Protein AF-A0A662EAG3-F1 (afdb_monomer_lite)

pLDDT: mean 82.94, std 16.27, range [36.09, 96.56]

Structure (mmCIF, N/CA/C/O backbone):
data_AF-A0A662EAG3-F1
#
_entry.id   AF-A0A662EAG3-F1
#
loop_
_atom_site.group_PDB
_atom_site.id
_atom_site.type_symbol
_atom_site.label_atom_id
_atom_site.label_alt_id
_atom_site.label_comp_id
_atom_site.label_asym_id
_atom_site.label_entity_id
_atom_site.label_seq_id
_atom_site.pdbx_PDB_ins_code
_atom_site.Cartn_x
_atom_site.Cartn_y
_atom_site.Cartn_z
_atom_site.occupancy
_atom_site.B_iso_or_equiv
_atom_site.auth_seq_id
_atom_site.auth_comp_id
_atom_site.auth_asym_id
_atom_site.auth_atom_id
_atom_site.pdbx_PDB_model_num
ATOM 1 N N . MET A 1 1 ? -13.335 -33.665 -4.413 1.00 36.09 1 MET A N 1
ATOM 2 C CA . MET A 1 1 ? -12.975 -32.765 -5.528 1.00 36.09 1 MET A CA 1
ATOM 3 C C . MET A 1 1 ? -13.301 -31.349 -5.084 1.00 36.09 1 MET A C 1
ATOM 5 O O . MET A 1 1 ? -14.464 -30.977 -5.106 1.00 36.09 1 MET A O 1
ATOM 9 N N . HIS A 1 2 ? -12.317 -30.605 -4.573 1.00 39.66 2 HIS A N 1
ATOM 10 C CA . HIS A 1 2 ? -12.520 -29.205 -4.199 1.00 39.66 2 HIS A CA 1
ATOM 11 C C . HIS A 1 2 ? -12.592 -28.394 -5.492 1.00 39.66 2 HIS A C 1
ATOM 13 O O . HIS A 1 2 ? -11.569 -28.162 -6.135 1.00 39.66 2 HIS A O 1
ATOM 19 N N . ARG A 1 3 ? -13.807 -28.034 -5.919 1.00 45.81 3 ARG A N 1
ATOM 20 C CA . ARG A 1 3 ? -14.007 -27.010 -6.946 1.00 45.81 3 ARG A CA 1
ATOM 21 C C . ARG A 1 3 ? -13.429 -25.714 -6.376 1.00 45.81 3 ARG A C 1
ATOM 23 O O . ARG A 1 3 ? -14.088 -25.058 -5.581 1.00 45.81 3 ARG A O 1
ATOM 30 N N . ARG A 1 4 ? -12.186 -25.382 -6.737 1.00 49.19 4 ARG A N 1
ATOM 31 C CA . ARG A 1 4 ? -11.678 -24.014 -6.612 1.00 49.19 4 ARG A CA 1
ATOM 32 C C . ARG A 1 4 ? -12.577 -23.164 -7.502 1.00 49.19 4 ARG A C 1
ATOM 34 O O . ARG A 1 4 ? -12.485 -23.256 -8.724 1.00 49.19 4 ARG A O 1
ATOM 41 N N . ALA A 1 5 ? -13.516 -22.451 -6.890 1.00 47.19 5 ALA A N 1
ATOM 42 C CA . ALA A 1 5 ? -14.234 -21.392 -7.567 1.00 47.19 5 ALA A CA 1
ATOM 43 C C . ALA A 1 5 ? -13.179 -20.360 -7.977 1.00 47.19 5 ALA A C 1
ATOM 45 O O . ALA A 1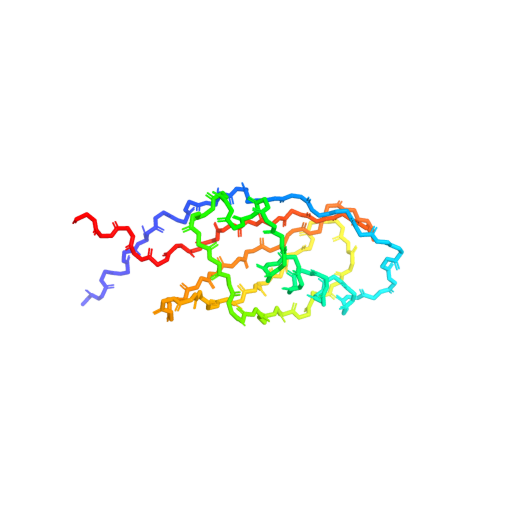 5 ? -12.534 -19.756 -7.124 1.00 47.19 5 ALA A O 1
ATOM 46 N N . LEU A 1 6 ? -12.931 -20.246 -9.280 1.00 50.53 6 LEU A N 1
ATOM 47 C CA . LEU A 1 6 ? -12.229 -19.104 -9.845 1.00 50.53 6 LEU A CA 1
ATOM 48 C C . LEU A 1 6 ? -13.218 -17.943 -9.741 1.00 50.53 6 LEU A C 1
ATOM 50 O O . LEU A 1 6 ? -14.057 -17.764 -10.621 1.00 50.53 6 LEU A O 1
ATOM 54 N N . LEU A 1 7 ? -13.201 -17.253 -8.600 1.00 49.91 7 LEU A N 1
ATOM 55 C CA . LEU A 1 7 ? -13.853 -15.958 -8.471 1.00 49.91 7 LEU A CA 1
ATOM 56 C C . LEU A 1 7 ? -13.168 -15.036 -9.491 1.00 49.91 7 LEU A C 1
ATOM 58 O O . LEU A 1 7 ? -11.935 -15.004 -9.516 1.00 49.91 7 LEU A O 1
ATOM 62 N N . PRO A 1 8 ? -13.911 -14.361 -10.382 1.00 41.97 8 PRO A N 1
ATOM 63 C CA . PRO A 1 8 ? -13.314 -13.361 -11.249 1.00 41.97 8 PRO A CA 1
ATOM 64 C C . PRO A 1 8 ? -12.747 -12.259 -10.350 1.00 41.97 8 PRO A C 1
ATOM 66 O O . PRO A 1 8 ? -13.509 -11.559 -9.691 1.00 41.97 8 PRO A O 1
ATOM 69 N N . SER A 1 9 ? -11.419 -12.144 -10.278 1.00 47.34 9 SER A N 1
ATOM 70 C CA . SER A 1 9 ? -10.759 -10.999 -9.652 1.00 47.34 9 SER A CA 1
ATOM 71 C C . SER A 1 9 ? -11.106 -9.770 -10.485 1.00 47.34 9 SER A C 1
ATOM 73 O O . SER A 1 9 ? -10.563 -9.571 -11.571 1.00 47.34 9 SER A O 1
ATOM 75 N N . ILE A 1 10 ? -12.101 -9.009 -10.036 1.00 55.84 10 ILE A N 1
ATOM 76 C CA . ILE A 1 10 ? -12.435 -7.715 -10.620 1.00 55.84 10 ILE 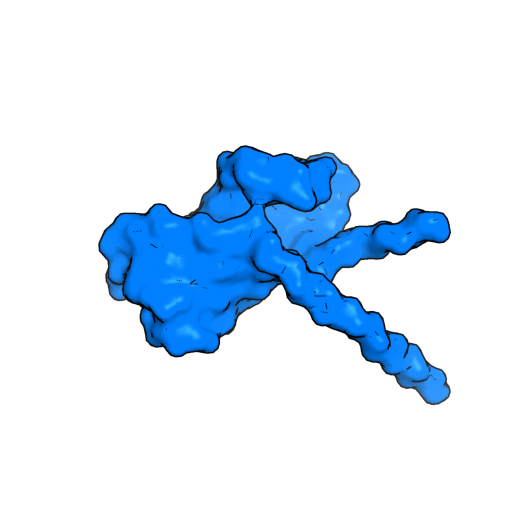A CA 1
ATOM 77 C C . ILE A 1 10 ? -11.385 -6.750 -10.083 1.00 55.84 10 ILE A C 1
ATOM 79 O O . ILE A 1 10 ? -11.436 -6.378 -8.917 1.00 55.84 10 ILE A O 1
ATOM 83 N N . VAL A 1 11 ? -10.423 -6.400 -10.932 1.00 56.94 11 VAL A N 1
ATOM 84 C CA . VAL A 1 11 ? -9.425 -5.372 -10.640 1.00 56.94 11 VAL A CA 1
ATOM 85 C C . VAL A 1 11 ? -10.105 -4.022 -10.855 1.00 56.94 11 VAL A C 1
ATOM 87 O O . VAL A 1 11 ? -10.469 -3.684 -11.984 1.00 56.94 11 VAL A O 1
ATOM 90 N N . VAL A 1 12 ? -10.361 -3.295 -9.768 1.00 69.38 12 VAL A N 1
ATOM 91 C CA . VAL A 1 12 ? -10.902 -1.929 -9.821 1.00 69.38 12 VAL A CA 1
ATOM 92 C C . VAL A 1 12 ? -9.762 -0.963 -9.541 1.00 69.38 12 VAL A C 1
ATOM 94 O O . VAL A 1 12 ? -9.187 -1.008 -8.455 1.00 69.38 12 VAL A O 1
ATOM 97 N N . VAL A 1 13 ? -9.465 -0.082 -10.500 1.00 73.94 13 VAL A N 1
ATOM 98 C CA . VAL A 1 13 ? -8.516 1.018 -10.293 1.00 73.94 13 VAL A CA 1
ATOM 99 C C . VAL A 1 13 ? -9.105 1.951 -9.244 1.00 73.94 13 VAL A C 1
ATOM 101 O O . VAL A 1 13 ? -10.156 2.558 -9.461 1.00 73.94 13 VAL A O 1
ATOM 104 N N . ALA A 1 14 ? -8.443 2.024 -8.100 1.00 70.50 14 ALA A N 1
ATOM 105 C CA . ALA A 1 14 ? -8.909 2.731 -6.919 1.00 70.50 14 ALA A CA 1
ATOM 106 C C . ALA A 1 14 ? -8.230 4.099 -6.758 1.00 70.50 14 ALA A C 1
ATOM 108 O O . ALA A 1 14 ? -8.792 4.996 -6.134 1.00 70.50 14 ALA A O 1
ATOM 109 N N . GLY A 1 15 ? -7.064 4.294 -7.380 1.00 78.50 15 GLY A N 1
ATOM 110 C CA . GLY A 1 15 ? -6.377 5.579 -7.405 1.00 78.50 15 GLY A CA 1
ATOM 111 C C . GLY A 1 15 ? -5.065 5.547 -8.184 1.00 78.50 15 GLY A C 1
ATOM 112 O O . GLY A 1 15 ? -4.562 4.484 -8.543 1.00 78.50 15 GLY A O 1
ATOM 113 N N . ILE A 1 16 ? -4.520 6.738 -8.431 1.00 78.69 16 ILE A N 1
ATOM 114 C CA . ILE A 1 16 ? -3.156 6.940 -8.926 1.00 78.69 16 ILE A CA 1
ATOM 115 C C . ILE A 1 16 ? -2.465 7.846 -7.919 1.00 78.69 16 ILE A C 1
ATOM 117 O O . ILE A 1 16 ? -2.978 8.924 -7.605 1.00 78.69 16 ILE A O 1
ATOM 121 N N . ALA A 1 17 ? -1.309 7.420 -7.434 1.00 78.00 17 ALA A N 1
ATOM 122 C CA . ALA A 1 17 ? -0.506 8.200 -6.515 1.00 78.00 17 ALA A CA 1
ATOM 123 C C . ALA A 1 17 ? 0.703 8.789 -7.244 1.00 78.00 17 ALA A C 1
ATOM 125 O O . ALA A 1 17 ? 1.417 8.098 -7.974 1.00 78.00 17 ALA A O 1
ATOM 126 N N . LEU A 1 18 ? 0.923 10.084 -7.017 1.00 73.31 18 LEU A N 1
ATOM 127 C CA . LEU A 1 18 ? 2.102 10.813 -7.464 1.00 73.31 18 LEU A CA 1
ATOM 128 C C . LEU A 1 18 ? 2.932 11.147 -6.240 1.00 73.31 18 LEU A C 1
ATOM 130 O O . LEU A 1 18 ? 2.542 11.975 -5.413 1.00 73.31 18 LEU A O 1
ATOM 134 N N . SER A 1 19 ? 4.089 10.525 -6.142 1.00 66.56 19 SER A N 1
ATOM 135 C CA . SER A 1 19 ? 4.988 10.713 -5.021 1.00 66.56 19 SER A CA 1
ATOM 136 C C . SER A 1 19 ? 6.214 11.535 -5.426 1.00 66.56 19 SER A C 1
ATOM 138 O O . SER A 1 19 ? 6.420 11.896 -6.591 1.00 66.56 19 SER A O 1
ATOM 140 N N . GLY A 1 20 ? 7.011 11.922 -4.427 1.00 65.75 20 GLY A N 1
ATOM 141 C CA . GLY A 1 20 ? 8.264 12.653 -4.627 1.00 65.75 20 GLY A CA 1
ATOM 142 C C . GLY A 1 20 ? 9.358 11.802 -5.287 1.00 65.75 20 GLY A C 1
ATOM 143 O O . GLY A 1 20 ? 9.097 10.775 -5.897 1.00 65.75 20 GLY A O 1
ATOM 144 N N . CYS A 1 21 ? 10.624 12.213 -5.163 1.00 75.56 21 CYS A N 1
ATOM 145 C CA . CYS A 1 21 ? 11.746 11.392 -5.630 1.00 75.56 21 CYS A CA 1
ATOM 146 C C . CYS A 1 21 ? 11.831 10.085 -4.829 1.00 75.56 21 CYS A C 1
ATOM 148 O O . CYS A 1 21 ? 12.494 10.048 -3.791 1.00 75.56 21 CYS A O 1
ATOM 150 N N . PHE A 1 22 ? 11.209 9.021 -5.323 1.00 83.88 22 PHE A N 1
ATOM 151 C CA . PHE A 1 22 ? 11.496 7.670 -4.874 1.00 83.88 22 PHE A CA 1
ATOM 152 C C . PHE A 1 22 ? 12.888 7.267 -5.343 1.00 83.88 22 PHE A C 1
ATOM 154 O O . PHE A 1 22 ? 13.295 7.512 -6.481 1.00 83.88 22 PHE A O 1
ATOM 161 N N . THR A 1 23 ? 13.660 6.719 -4.416 1.00 85.69 23 THR A N 1
ATOM 162 C CA . THR A 1 23 ? 15.044 6.299 -4.657 1.00 85.69 23 THR A CA 1
ATOM 163 C C . THR A 1 23 ? 15.254 4.822 -4.349 1.00 85.69 23 THR A C 1
ATOM 165 O O . THR A 1 23 ? 16.286 4.251 -4.715 1.00 85.69 23 THR A O 1
ATOM 168 N N . SER A 1 24 ? 14.275 4.195 -3.700 1.00 89.31 24 SER A N 1
ATOM 169 C CA . SER A 1 24 ? 14.286 2.808 -3.270 1.00 89.31 24 SER A CA 1
ATOM 170 C C . SER A 1 24 ? 12.905 2.164 -3.406 1.00 89.31 24 SER A C 1
ATOM 172 O O . SER A 1 24 ? 11.877 2.833 -3.409 1.00 89.31 24 SER A O 1
ATOM 174 N N . THR A 1 25 ? 12.892 0.837 -3.483 1.00 91.56 25 THR A N 1
ATOM 175 C CA . THR A 1 25 ? 11.688 -0.008 -3.429 1.00 91.56 25 THR A CA 1
ATOM 176 C C . THR A 1 25 ? 10.877 0.231 -2.154 1.00 91.56 25 THR A C 1
ATOM 178 O O . THR A 1 25 ? 9.656 0.341 -2.210 1.00 91.56 25 THR A O 1
ATOM 181 N N . ALA A 1 26 ? 11.557 0.425 -1.023 1.00 92.81 26 ALA A N 1
ATOM 182 C CA . ALA A 1 26 ? 10.929 0.777 0.245 1.00 92.81 26 ALA A CA 1
ATOM 183 C C . ALA A 1 26 ? 10.172 2.119 0.200 1.00 92.81 26 ALA A C 1
ATOM 185 O O . ALA A 1 26 ? 9.219 2.298 0.954 1.00 92.81 26 ALA A O 1
ATOM 186 N N . ASP A 1 27 ? 10.551 3.068 -0.665 1.00 91.94 27 ASP A N 1
ATOM 187 C CA . ASP A 1 27 ? 9.807 4.328 -0.791 1.00 91.94 27 ASP A CA 1
ATOM 188 C C . ASP A 1 27 ? 8.403 4.083 -1.370 1.00 91.94 27 ASP A C 1
ATOM 190 O O . ASP A 1 27 ? 7.429 4.605 -0.834 1.00 91.94 27 ASP A O 1
ATOM 194 N N . PHE A 1 28 ? 8.290 3.225 -2.393 1.00 91.69 28 PHE A N 1
ATOM 195 C CA . PHE A 1 28 ? 7.001 2.820 -2.968 1.00 91.69 28 PHE A CA 1
ATOM 196 C C . PHE A 1 28 ? 6.129 2.084 -1.950 1.00 91.69 28 PHE A C 1
ATOM 198 O O . PHE A 1 28 ? 4.946 2.384 -1.833 1.00 91.69 28 PHE A O 1
ATOM 205 N N . GLN A 1 29 ? 6.718 1.155 -1.194 1.00 94.50 29 GLN A N 1
ATOM 206 C CA . GLN A 1 29 ? 6.020 0.413 -0.144 1.00 94.50 29 GLN A CA 1
ATOM 207 C C . GLN A 1 29 ? 5.429 1.363 0.911 1.00 94.50 29 GLN A C 1
ATOM 209 O O . GLN A 1 29 ? 4.223 1.367 1.135 1.00 94.50 29 GLN A O 1
ATOM 214 N N . ASN A 1 30 ? 6.269 2.208 1.520 1.00 93.94 30 ASN A N 1
ATOM 215 C CA . ASN A 1 30 ? 5.849 3.111 2.596 1.00 93.94 30 ASN A CA 1
ATOM 216 C C . ASN A 1 30 ? 4.820 4.150 2.131 1.00 93.94 30 ASN A C 1
ATOM 218 O O . ASN A 1 30 ? 3.986 4.596 2.918 1.00 93.94 30 ASN A O 1
ATOM 222 N N . ASP A 1 31 ? 4.922 4.611 0.885 1.00 93.62 31 ASP A N 1
ATOM 223 C CA . ASP A 1 31 ? 3.974 5.571 0.332 1.00 93.62 31 ASP A CA 1
ATOM 224 C C . ASP A 1 31 ? 2.638 4.913 -0.008 1.00 93.62 31 ASP A C 1
ATOM 226 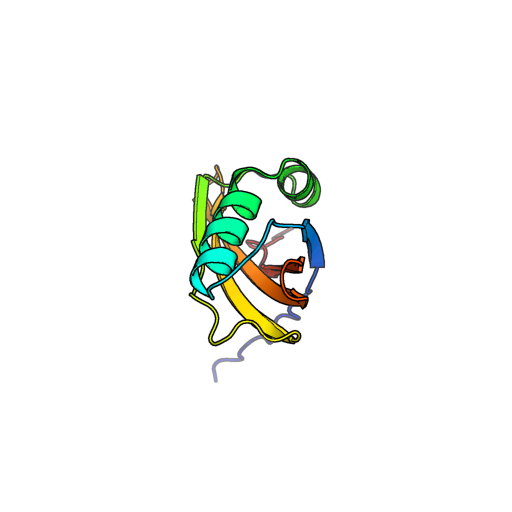O O . ASP A 1 31 ? 1.605 5.478 0.328 1.00 93.62 31 ASP A O 1
ATOM 230 N N . ALA A 1 32 ? 2.644 3.700 -0.572 1.00 93.25 32 ALA A N 1
ATOM 231 C CA . ALA A 1 32 ? 1.423 2.946 -0.841 1.00 93.25 32 ALA A CA 1
ATOM 232 C C . ALA A 1 32 ? 0.656 2.622 0.450 1.00 93.25 32 ALA A C 1
ATOM 234 O O . ALA A 1 32 ? -0.561 2.798 0.494 1.00 93.25 32 ALA A O 1
ATOM 235 N N . GLU A 1 33 ? 1.349 2.231 1.526 1.00 95.31 33 GLU A N 1
ATOM 236 C CA . GLU A 1 33 ? 0.728 2.029 2.845 1.00 95.31 33 GLU A CA 1
ATOM 237 C C . GLU A 1 33 ? 0.044 3.306 3.343 1.00 95.31 33 GLU A C 1
ATOM 239 O O . GLU A 1 33 ? -1.106 3.276 3.782 1.00 95.31 33 GLU A O 1
ATOM 244 N N . LYS A 1 34 ? 0.724 4.453 3.233 1.00 94.00 34 LYS A N 1
ATOM 245 C CA . LYS A 1 34 ? 0.149 5.749 3.613 1.00 94.00 34 LYS A CA 1
ATOM 246 C C . LYS A 1 34 ? -1.013 6.146 2.725 1.00 94.00 34 LYS A C 1
ATOM 248 O O . LYS A 1 34 ? -2.011 6.620 3.248 1.00 94.00 34 LYS A O 1
ATOM 253 N N . PHE A 1 35 ? -0.905 5.951 1.415 1.00 93.00 35 PHE A N 1
ATOM 254 C CA . PHE A 1 35 ? -1.986 6.235 0.481 1.00 93.00 35 PHE A CA 1
ATOM 255 C C . PHE A 1 35 ? -3.235 5.437 0.859 1.00 93.00 35 PHE A C 1
ATOM 257 O O . PHE A 1 35 ? -4.312 6.009 0.972 1.00 93.00 35 PHE A O 1
ATOM 264 N N . ILE A 1 36 ? -3.088 4.141 1.154 1.00 92.88 36 ILE A N 1
ATOM 265 C CA . ILE A 1 36 ? -4.213 3.299 1.575 1.00 92.88 36 ILE A CA 1
ATOM 266 C C . ILE A 1 36 ? -4.848 3.814 2.876 1.00 92.88 36 ILE A C 1
ATOM 268 O O . ILE A 1 36 ? -6.069 3.812 3.006 1.00 92.88 36 ILE A O 1
ATOM 272 N N . LEU A 1 37 ? -4.041 4.269 3.835 1.00 93.81 37 LEU A N 1
ATOM 273 C CA . LEU A 1 37 ? -4.521 4.713 5.147 1.00 93.81 37 LEU A CA 1
ATOM 274 C C . LEU A 1 37 ? -5.086 6.141 5.164 1.00 93.81 37 LEU A C 1
ATOM 276 O O . LEU A 1 37 ? -5.976 6.435 5.961 1.00 93.81 37 LEU A O 1
ATOM 280 N N . GLU A 1 38 ? -4.541 7.038 4.347 1.00 93.50 38 GLU A N 1
ATOM 281 C CA . GLU A 1 38 ? -4.749 8.485 4.469 1.00 93.50 38 GLU A CA 1
ATOM 282 C C . GLU A 1 38 ? -5.477 9.108 3.267 1.00 93.50 38 GLU A C 1
ATOM 284 O O . GLU A 1 38 ? -5.988 10.223 3.396 1.00 93.50 38 GLU A O 1
ATOM 289 N N . ASP A 1 39 ? -5.554 8.436 2.111 1.00 91.75 39 ASP A N 1
ATOM 290 C CA . ASP A 1 39 ? -6.185 9.013 0.920 1.00 91.75 39 ASP A CA 1
ATOM 291 C C . ASP A 1 39 ? -7.718 9.006 1.021 1.00 91.75 39 ASP A C 1
ATOM 293 O O . ASP A 1 39 ? -8.391 7.973 0.955 1.00 91.75 39 ASP A O 1
ATOM 297 N N . GLU A 1 40 ? -8.296 10.203 1.137 1.00 89.25 40 GLU A N 1
ATOM 298 C CA . GLU A 1 40 ? -9.750 10.382 1.169 1.00 89.25 40 GLU A CA 1
ATOM 299 C C . GLU A 1 40 ? -10.410 9.960 -0.154 1.00 89.25 40 GLU A C 1
ATOM 301 O O . GLU A 1 40 ? -11.572 9.554 -0.160 1.00 89.25 40 GLU A O 1
ATOM 306 N N . GLY A 1 41 ? -9.711 10.064 -1.290 1.00 87.25 41 GLY A N 1
ATOM 307 C CA . GLY A 1 41 ? -10.234 9.670 -2.599 1.00 87.25 41 GLY A CA 1
ATOM 308 C C . GLY A 1 41 ? -10.496 8.170 -2.672 1.00 87.25 41 GLY A C 1
ATOM 309 O O . GLY A 1 41 ? -11.593 7.755 -3.054 1.00 87.25 41 GLY A O 1
ATOM 310 N N . LEU A 1 42 ? -9.525 7.379 -2.226 1.00 87.88 42 LEU A N 1
ATOM 311 C CA . LEU A 1 42 ? -9.617 5.939 -2.078 1.00 87.88 42 LEU A CA 1
ATOM 312 C C . LEU A 1 42 ? -10.729 5.569 -1.102 1.00 87.88 42 LEU A C 1
ATOM 314 O O . LEU A 1 42 ? -11.619 4.806 -1.472 1.00 87.88 42 LEU A O 1
ATOM 318 N N . ALA A 1 43 ? -10.716 6.142 0.104 1.00 87.50 43 ALA A N 1
ATOM 319 C CA . ALA A 1 43 ? -11.719 5.856 1.127 1.00 87.50 43 ALA A CA 1
ATOM 320 C C . ALA A 1 43 ? -13.152 6.096 0.615 1.00 87.50 43 ALA A C 1
ATOM 322 O O . ALA A 1 43 ? -14.040 5.269 0.806 1.00 87.50 43 ALA A O 1
ATOM 323 N N . ASN A 1 44 ? -13.369 7.191 -0.122 1.00 86.75 44 ASN A N 1
ATOM 324 C CA . ASN A 1 44 ? -14.654 7.482 -0.760 1.00 86.75 44 ASN A CA 1
ATOM 325 C C . ASN A 1 44 ? -14.981 6.525 -1.919 1.00 86.75 44 ASN A C 1
ATOM 327 O O . ASN A 1 44 ? -16.150 6.219 -2.142 1.00 86.75 44 ASN A O 1
ATOM 331 N N . ALA A 1 45 ? -13.983 6.070 -2.682 1.00 84.56 45 ALA A N 1
ATOM 332 C CA . ALA A 1 45 ? -14.186 5.152 -3.804 1.00 84.56 45 ALA A CA 1
ATOM 333 C C . ALA A 1 45 ? -14.622 3.754 -3.345 1.00 84.56 45 ALA A C 1
ATOM 335 O O . ALA A 1 45 ? -15.394 3.098 -4.046 1.00 84.56 45 ALA A O 1
ATOM 336 N N . VAL A 1 46 ? -14.145 3.313 -2.178 1.00 85.06 46 VAL A N 1
ATOM 337 C CA . VAL A 1 46 ? -14.499 2.017 -1.577 1.00 85.06 46 VAL A CA 1
ATOM 338 C C . VAL A 1 46 ? -15.520 2.117 -0.434 1.00 85.06 46 VAL A C 1
ATOM 340 O O . VAL A 1 46 ? -15.860 1.093 0.148 1.00 85.06 46 VAL A O 1
ATOM 343 N N . ASP A 1 47 ? -16.022 3.322 -0.139 1.00 87.88 47 ASP A N 1
ATOM 344 C CA . ASP A 1 47 ? -16.975 3.633 0.945 1.00 87.88 47 ASP A CA 1
ATOM 345 C C . ASP A 1 47 ? -16.551 3.088 2.325 1.00 87.88 47 ASP A C 1
ATOM 347 O O . ASP A 1 47 ? -17.371 2.663 3.136 1.00 87.88 47 ASP A O 1
ATOM 351 N N . THR A 1 48 ? -15.246 3.080 2.602 1.00 89.94 48 THR A N 1
ATOM 352 C CA . THR A 1 48 ? -14.696 2.621 3.883 1.00 89.94 48 THR A CA 1
ATOM 353 C C . THR A 1 48 ? -13.393 3.338 4.224 1.00 89.94 48 THR A C 1
ATOM 355 O O . THR A 1 48 ? -12.795 4.006 3.386 1.00 89.94 48 THR A O 1
ATOM 358 N N . THR A 1 49 ? -12.947 3.221 5.474 1.00 92.19 49 THR A N 1
ATOM 359 C CA . THR A 1 49 ? -11.660 3.756 5.938 1.00 92.19 49 THR A CA 1
ATOM 360 C C . THR A 1 49 ? -10.776 2.633 6.455 1.00 92.19 49 THR A C 1
ATOM 362 O O . THR A 1 49 ? -11.256 1.698 7.100 1.00 92.19 49 THR A O 1
ATOM 365 N N . PHE A 1 50 ? -9.477 2.737 6.185 1.00 93.25 50 PHE A N 1
ATOM 366 C CA . PHE A 1 50 ? -8.495 1.731 6.570 1.00 93.25 50 PHE A CA 1
ATOM 367 C C . PHE A 1 50 ? -7.835 2.080 7.899 1.00 93.25 50 PHE A C 1
ATOM 369 O O . PHE A 1 50 ? -7.506 3.231 8.175 1.00 93.25 50 PHE A O 1
ATOM 376 N N . THR A 1 51 ? -7.651 1.068 8.742 1.00 95.38 51 THR A N 1
ATOM 377 C CA . THR A 1 51 ? -6.991 1.201 10.046 1.00 95.38 51 THR A CA 1
ATOM 378 C C . THR A 1 51 ? -5.565 0.672 10.023 1.00 95.38 51 THR A C 1
ATOM 380 O O . THR A 1 51 ? -4.717 1.166 10.767 1.00 95.38 51 THR A O 1
ATOM 383 N N . THR A 1 52 ? -5.284 -0.302 9.154 1.00 94.81 52 THR A N 1
ATOM 384 C CA . THR A 1 52 ? -3.939 -0.829 8.910 1.00 94.81 52 THR A CA 1
ATOM 385 C C . THR A 1 52 ? -3.729 -1.071 7.423 1.00 94.81 52 THR A C 1
ATOM 387 O O . THR A 1 52 ? -4.655 -1.513 6.744 1.00 94.81 52 THR A O 1
ATOM 390 N N . ALA A 1 53 ? -2.505 -0.858 6.951 1.00 95.62 53 ALA A N 1
ATOM 391 C CA . ALA A 1 53 ? -2.040 -1.278 5.638 1.00 95.62 53 ALA A CA 1
ATOM 392 C C . ALA A 1 53 ? -0.598 -1.773 5.780 1.00 95.62 53 ALA A C 1
ATOM 394 O O . ALA A 1 53 ? 0.221 -1.094 6.397 1.00 95.62 53 ALA A O 1
ATOM 395 N N . GLU A 1 54 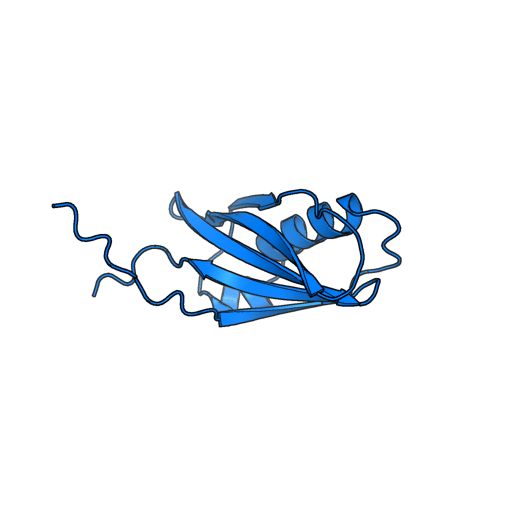? -0.310 -2.952 5.244 1.00 96.56 54 GLU A N 1
ATOM 396 C CA . GLU A 1 54 ? 1.030 -3.527 5.160 1.00 96.56 54 GLU A CA 1
ATOM 397 C C . GLU A 1 54 ? 1.271 -3.948 3.712 1.00 96.56 54 GLU A C 1
ATOM 39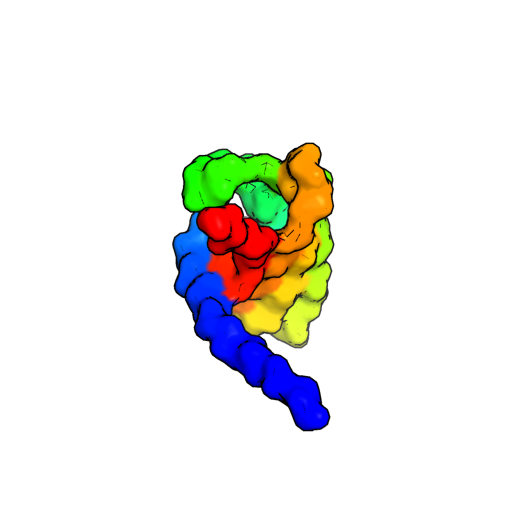9 O O . GLU A 1 54 ? 0.532 -4.763 3.156 1.00 96.56 54 GLU A O 1
ATOM 404 N N . CYS A 1 55 ? 2.295 -3.379 3.088 1.00 96.12 55 CYS A N 1
ATOM 405 C CA . CYS A 1 55 ? 2.672 -3.683 1.716 1.00 96.12 55 CYS A CA 1
ATOM 406 C C . CYS A 1 55 ? 3.907 -4.581 1.683 1.00 96.12 55 CYS A C 1
ATOM 408 O O . CYS A 1 55 ? 4.807 -4.470 2.514 1.00 96.12 55 CYS A O 1
ATOM 410 N N . GLU A 1 56 ? 3.997 -5.452 0.685 1.00 96.44 56 GLU A N 1
ATOM 411 C CA . GLU A 1 56 ? 5.252 -6.109 0.338 1.00 96.44 56 GLU A CA 1
ATOM 412 C C . GLU A 1 56 ? 6.220 -5.084 -0.268 1.00 96.44 56 GLU A C 1
ATOM 414 O O . GLU A 1 56 ? 5.821 -4.197 -1.024 1.00 96.44 56 GLU A O 1
ATOM 419 N N . GLU A 1 57 ? 7.514 -5.209 0.034 1.00 94.25 57 GLU A N 1
ATOM 420 C CA . GLU A 1 57 ? 8.516 -4.398 -0.655 1.00 94.25 57 GLU A CA 1
ATOM 421 C C . GLU A 1 57 ? 8.621 -4.865 -2.122 1.00 94.25 57 GLU A C 1
ATOM 423 O O . GLU A 1 57 ? 8.832 -6.061 -2.365 1.00 94.25 57 GLU A O 1
ATOM 428 N N . PRO A 1 58 ? 8.491 -3.964 -3.116 1.00 93.38 58 PRO A N 1
ATOM 429 C CA . PRO A 1 58 ? 8.570 -4.351 -4.517 1.00 93.38 58 PRO A CA 1
ATOM 430 C C . PRO A 1 58 ? 9.945 -4.916 -4.870 1.00 93.38 58 PRO A C 1
ATOM 432 O O . PRO A 1 58 ? 10.971 -4.532 -4.311 1.00 93.38 58 PRO A O 1
ATOM 435 N N . THR A 1 59 ? 9.984 -5.813 -5.856 1.00 94.06 59 THR A N 1
ATOM 436 C CA . THR A 1 59 ? 11.236 -6.459 -6.279 1.00 94.06 59 THR A CA 1
ATOM 437 C C . THR A 1 59 ? 12.218 -5.494 -6.939 1.00 94.06 59 THR A C 1
ATOM 439 O O . THR A 1 59 ? 13.427 -5.726 -6.896 1.00 94.06 59 THR A O 1
ATOM 442 N N . ASP A 1 60 ? 11.709 -4.435 -7.571 1.00 93.06 60 ASP A N 1
ATOM 443 C CA . ASP A 1 60 ? 12.477 -3.364 -8.202 1.00 93.06 60 ASP A CA 1
ATOM 444 C C . ASP A 1 60 ? 11.609 -2.101 -8.415 1.00 93.06 60 ASP A C 1
ATOM 446 O O . ASP A 1 60 ? 10.449 -2.065 -8.020 1.00 93.06 60 ASP A O 1
ATOM 450 N N . GLN A 1 61 ? 12.187 -1.048 -9.006 1.00 90.75 61 GLN A N 1
ATOM 451 C CA . GLN A 1 61 ? 11.528 0.250 -9.251 1.00 90.75 61 GLN A CA 1
ATOM 452 C C . GLN A 1 61 ? 11.100 0.440 -10.719 1.00 90.75 61 GLN A C 1
ATOM 454 O O . GLN A 1 61 ? 10.854 1.563 -11.158 1.00 90.75 61 GLN A O 1
ATOM 459 N N . ASN A 1 62 ? 11.108 -0.620 -11.529 1.00 92.38 62 ASN A N 1
ATOM 460 C CA . ASN A 1 62 ? 10.777 -0.508 -12.944 1.00 92.38 62 ASN A CA 1
ATOM 461 C C . ASN A 1 62 ? 9.264 -0.390 -13.140 1.00 92.38 62 ASN A C 1
ATOM 463 O O . ASN A 1 62 ? 8.471 -1.009 -12.434 1.00 92.38 62 ASN A O 1
ATOM 467 N N . ALA A 1 63 ? 8.872 0.347 -14.177 1.00 92.75 63 ALA A N 1
ATOM 468 C CA . ALA A 1 63 ? 7.494 0.361 -14.641 1.00 92.75 63 ALA A CA 1
ATOM 469 C C . ALA A 1 63 ? 7.007 -1.063 -14.970 1.00 92.75 63 ALA A C 1
ATOM 471 O O . ALA A 1 63 ? 7.699 -1.830 -15.648 1.00 92.75 63 ALA A O 1
ATOM 472 N N . GLY A 1 64 ? 5.803 -1.396 -14.514 1.00 92.44 64 GLY A N 1
ATOM 473 C CA . GLY A 1 64 ? 5.190 -2.718 -14.612 1.00 92.44 64 GLY A CA 1
ATOM 474 C C . GLY A 1 64 ? 5.508 -3.654 -13.444 1.00 92.44 64 GLY A C 1
ATOM 475 O O . GLY A 1 64 ? 4.951 -4.750 -13.403 1.00 92.44 64 GLY A O 1
ATOM 476 N N . THR A 1 65 ? 6.367 -3.254 -12.503 1.00 94.06 65 THR A N 1
ATOM 477 C CA . THR A 1 65 ? 6.587 -4.019 -11.272 1.00 94.06 65 THR A CA 1
ATOM 478 C C . THR A 1 65 ? 5.372 -3.910 -10.366 1.00 94.06 65 THR A C 1
ATOM 480 O O . THR A 1 65 ? 4.844 -2.822 -10.138 1.00 94.06 65 THR A O 1
ATOM 483 N N . THR A 1 66 ? 4.928 -5.062 -9.868 1.00 94.94 66 THR A N 1
ATOM 484 C CA . THR A 1 66 ? 3.731 -5.196 -9.039 1.00 94.94 66 THR A CA 1
ATOM 485 C C . THR A 1 66 ? 4.086 -5.668 -7.640 1.00 94.94 66 THR A C 1
ATOM 487 O O . THR A 1 66 ? 4.937 -6.548 -7.491 1.00 94.94 66 THR A O 1
ATOM 490 N N . PHE A 1 67 ? 3.398 -5.149 -6.630 1.00 94.75 67 PHE A N 1
ATOM 491 C CA . PHE A 1 67 ? 3.498 -5.630 -5.252 1.00 94.75 67 PHE A CA 1
ATOM 492 C C . PHE A 1 67 ? 2.131 -5.606 -4.566 1.00 94.75 67 PHE A C 1
ATOM 494 O O . PHE A 1 67 ? 1.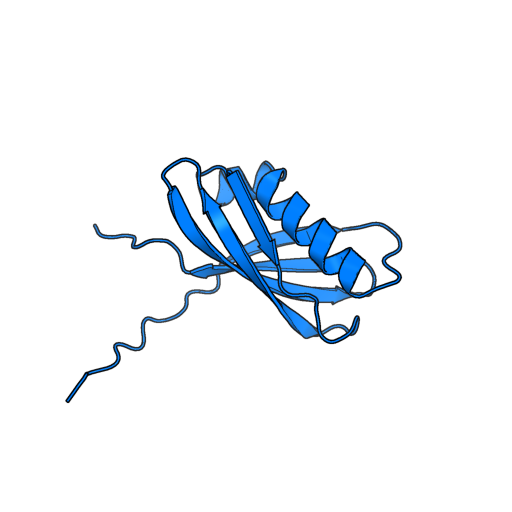239 -4.857 -4.966 1.00 94.75 67 PHE A O 1
ATOM 501 N N . MET A 1 68 ? 1.956 -6.468 -3.567 1.00 95.62 68 MET A N 1
ATOM 502 C CA . MET A 1 68 ? 0.686 -6.627 -2.861 1.00 95.62 68 MET A CA 1
ATOM 503 C C . MET A 1 68 ? 0.669 -5.813 -1.572 1.00 95.62 68 MET A C 1
ATOM 505 O O . MET A 1 68 ? 1.686 -5.720 -0.889 1.00 95.62 68 MET A O 1
ATOM 509 N N . CYS A 1 69 ? -0.497 -5.281 -1.219 1.00 95.62 69 CYS A N 1
ATOM 510 C CA . CYS A 1 69 ? -0.757 -4.683 0.082 1.00 95.62 69 CYS A CA 1
ATOM 511 C C . CYS A 1 69 ? -1.993 -5.305 0.720 1.00 95.62 69 CYS A C 1
ATOM 513 O O . CYS A 1 69 ? -3.067 -5.343 0.115 1.00 95.62 69 CYS A O 1
ATOM 515 N N . ASP A 1 70 ? -1.844 -5.755 1.956 1.00 95.25 70 ASP A N 1
ATOM 516 C CA . ASP A 1 70 ? -2.938 -6.208 2.798 1.00 95.25 70 ASP A CA 1
ATOM 517 C C . ASP A 1 70 ? -3.390 -5.043 3.681 1.00 95.25 70 ASP A C 1
ATOM 519 O O . ASP A 1 70 ? -2.580 -4.364 4.313 1.00 95.25 70 ASP A O 1
ATOM 523 N N . ALA A 1 71 ? -4.694 -4.799 3.733 1.00 94.62 71 ALA A N 1
ATOM 524 C CA . ALA A 1 71 ? -5.271 -3.749 4.555 1.00 94.62 71 ALA A CA 1
ATOM 525 C C . ALA A 1 71 ? -6.440 -4.275 5.383 1.00 94.62 71 ALA A C 1
ATOM 527 O O . ALA A 1 71 ? -7.098 -5.254 5.024 1.00 94.62 71 ALA A O 1
ATOM 528 N N . VAL A 1 72 ? -6.698 -3.610 6.505 1.00 93.88 72 VAL A N 1
ATOM 529 C CA . VAL A 1 72 ? -7.847 -3.894 7.366 1.00 93.88 72 VAL A CA 1
ATOM 530 C C . VAL A 1 72 ? -8.635 -2.613 7.538 1.00 93.88 72 VAL A C 1
ATOM 532 O O . VAL A 1 72 ? -8.066 -1.569 7.867 1.00 93.88 72 VAL A O 1
ATOM 535 N N . ASP A 1 73 ? -9.937 -2.681 7.300 1.00 93.00 73 ASP A N 1
ATOM 536 C CA . ASP A 1 73 ? -10.814 -1.532 7.483 1.00 93.00 73 ASP A CA 1
ATOM 537 C C . ASP A 1 73 ? -11.244 -1.331 8.944 1.00 93.00 73 ASP A C 1
ATOM 539 O O . ASP A 1 73 ? -10.817 -2.033 9.866 1.00 93.00 73 ASP A O 1
ATOM 543 N N . GLN A 1 74 ? -12.057 -0.304 9.173 1.00 90.44 74 GLN A N 1
ATOM 544 C CA . GLN A 1 74 ? -12.630 0.022 10.481 1.00 90.44 74 GLN A CA 1
ATOM 545 C C . GLN A 1 74 ? -13.569 -1.057 11.049 1.00 90.44 74 GLN A C 1
ATOM 547 O O . GLN A 1 74 ? -13.762 -1.107 12.266 1.00 90.44 74 GLN A O 1
ATOM 552 N N . ASP A 1 75 ? -14.123 -1.919 10.197 1.00 90.31 75 ASP A N 1
ATOM 553 C CA . ASP A 1 75 ? -15.025 -3.013 10.565 1.00 90.31 75 ASP A CA 1
ATOM 554 C C . ASP A 1 75 ? -14.264 -4.330 10.811 1.00 90.31 75 ASP A C 1
ATOM 556 O O . ASP A 1 75 ? -14.824 -5.312 11.310 1.00 90.31 75 ASP A O 1
ATOM 560 N N . GLY A 1 76 ? -12.951 -4.330 10.561 1.00 90.44 76 GLY A N 1
ATOM 561 C CA . GLY A 1 76 ? -12.071 -5.480 10.728 1.00 90.44 76 GLY A CA 1
ATOM 562 C C . GLY A 1 76 ? -12.060 -6.411 9.518 1.00 90.44 76 GLY A C 1
ATOM 563 O O . GLY A 1 76 ? -11.583 -7.547 9.632 1.00 90.44 76 GLY A O 1
ATOM 564 N N . GLU A 1 77 ? -12.587 -5.970 8.377 1.00 90.94 77 GLU A N 1
ATOM 565 C CA . GLU A 1 77 ? -12.584 -6.742 7.142 1.00 90.94 77 GLU A CA 1
ATOM 566 C C . GLU A 1 77 ? -11.234 -6.635 6.432 1.00 90.94 77 GLU A C 1
ATOM 568 O O . GLU A 1 77 ? -10.554 -5.610 6.479 1.00 90.94 77 GLU A O 1
ATOM 573 N N . GLN A 1 78 ? -10.831 -7.727 5.780 1.00 91.38 78 GLN A N 1
ATOM 574 C CA . GLN A 1 78 ? -9.557 -7.798 5.068 1.00 91.38 78 GLN A CA 1
ATOM 575 C C . GLN A 1 78 ? -9.722 -7.393 3.610 1.00 91.38 78 GLN A C 1
ATOM 577 O O . GLN A 1 78 ? -10.523 -7.975 2.872 1.00 91.38 78 GLN A O 1
ATOM 582 N N . TRP A 1 79 ? -8.873 -6.467 3.195 1.00 92.00 79 TRP A N 1
ATOM 583 C CA . TRP A 1 79 ? -8.774 -5.943 1.846 1.00 92.00 79 TRP A CA 1
ATOM 584 C C . TRP A 1 79 ? -7.409 -6.265 1.269 1.00 92.00 79 TRP A C 1
ATOM 586 O O . TRP A 1 79 ? -6.409 -6.298 1.983 1.00 92.00 79 TRP A O 1
ATOM 596 N N . VAL A 1 80 ? -7.375 -6.500 -0.039 1.00 92.19 80 VAL A N 1
ATOM 597 C CA . VAL A 1 80 ? -6.121 -6.745 -0.749 1.00 92.19 80 VAL A CA 1
ATOM 598 C C . VAL A 1 80 ? -6.028 -5.789 -1.923 1.00 92.19 80 VAL A C 1
ATOM 600 O O . VAL A 1 80 ? -6.898 -5.793 -2.803 1.00 92.19 80 VAL A O 1
ATOM 603 N N . PHE A 1 81 ? -4.949 -5.020 -1.950 1.00 92.88 81 PHE A N 1
ATOM 604 C CA . PHE A 1 81 ? -4.600 -4.091 -3.010 1.00 92.88 81 PHE A CA 1
ATOM 605 C C . PHE A 1 81 ? -3.399 -4.612 -3.797 1.00 92.88 81 PHE A C 1
ATOM 607 O O . PHE A 1 81 ? -2.451 -5.142 -3.228 1.00 92.88 81 PHE A O 1
ATOM 614 N N . GLU A 1 82 ? -3.441 -4.464 -5.113 1.00 94.75 82 GLU A N 1
ATOM 615 C CA . GLU A 1 82 ? -2.300 -4.655 -6.003 1.00 94.75 82 GLU A CA 1
ATOM 616 C C . GLU A 1 82 ? -1.812 -3.277 -6.436 1.00 94.75 82 GLU A C 1
ATOM 618 O O . GLU A 1 82 ? -2.586 -2.467 -6.949 1.00 94.75 82 GLU A O 1
ATOM 623 N N . ILE A 1 83 ? -0.530 -3.009 -6.226 1.00 93.69 83 ILE A N 1
ATOM 624 C CA . ILE A 1 83 ? 0.109 -1.766 -6.636 1.00 93.69 83 ILE A CA 1
ATOM 625 C C . ILE A 1 83 ? 0.940 -2.027 -7.880 1.00 93.69 83 ILE A C 1
ATOM 627 O O . ILE A 1 83 ? 1.730 -2.970 -7.904 1.00 93.69 83 ILE A O 1
ATOM 631 N N . VAL A 1 84 ? 0.790 -1.181 -8.898 1.00 94.25 84 VAL A N 1
ATOM 632 C CA . VAL A 1 84 ? 1.544 -1.268 -10.153 1.00 94.25 84 VAL A CA 1
ATOM 633 C C . VAL A 1 84 ? 2.378 -0.009 -10.318 1.00 94.25 84 VAL A C 1
ATOM 635 O O . VAL A 1 84 ? 1.833 1.082 -10.472 1.00 94.25 84 VAL A O 1
ATOM 638 N N . ILE A 1 85 ? 3.703 -0.145 -10.328 1.00 93.25 85 ILE A N 1
ATOM 639 C CA . ILE A 1 85 ? 4.600 0.977 -10.622 1.00 93.25 85 ILE A CA 1
ATOM 640 C C . ILE A 1 85 ? 4.394 1.380 -12.083 1.00 93.25 85 ILE A C 1
ATOM 642 O O . ILE A 1 85 ? 4.582 0.567 -12.988 1.00 93.25 85 ILE A O 1
ATOM 646 N N . LEU A 1 86 ? 4.011 2.630 -12.324 1.00 90.62 86 LEU A N 1
ATOM 647 C CA . LEU A 1 86 ? 3.823 3.173 -13.669 1.00 90.62 86 LEU A CA 1
ATOM 648 C C . LEU A 1 86 ? 5.083 3.892 -14.143 1.00 90.62 86 LEU A C 1
ATOM 650 O O . LEU A 1 86 ? 5.526 3.685 -15.271 1.00 90.62 86 LEU A O 1
ATOM 654 N N . GLU A 1 87 ? 5.690 4.686 -13.263 1.00 88.88 87 GLU A N 1
ATOM 655 C CA . GLU A 1 87 ? 6.923 5.431 -13.513 1.00 88.88 87 GLU A CA 1
ATOM 656 C C . GLU A 1 87 ? 7.762 5.539 -12.229 1.00 88.88 87 GLU A C 1
ATOM 658 O O . GLU A 1 87 ? 7.384 5.041 -11.170 1.00 88.88 87 GLU A O 1
ATOM 663 N N . SER A 1 88 ? 8.911 6.219 -12.300 1.00 84.81 88 SER A N 1
ATOM 664 C CA . SER A 1 88 ? 9.847 6.377 -11.175 1.00 84.81 88 SER A CA 1
ATOM 665 C C . SER A 1 88 ? 9.235 6.999 -9.912 1.00 84.81 88 SER A C 1
ATOM 667 O O . SER A 1 88 ? 9.853 6.938 -8.856 1.00 84.81 88 SER A O 1
ATOM 669 N N . ASN A 1 89 ? 8.078 7.649 -10.020 1.00 84.44 89 ASN A N 1
ATOM 670 C CA . ASN A 1 89 ? 7.392 8.343 -8.932 1.00 84.44 89 ASN A CA 1
ATOM 671 C C . ASN A 1 89 ? 5.858 8.273 -9.064 1.00 84.44 89 ASN A C 1
ATOM 673 O O . ASN A 1 89 ? 5.141 9.116 -8.524 1.00 84.44 89 ASN A O 1
ATOM 677 N N . GLU A 1 90 ? 5.363 7.307 -9.835 1.00 89.25 90 GLU A N 1
ATOM 678 C CA . GLU A 1 90 ? 3.937 7.131 -10.092 1.00 89.25 90 GLU A CA 1
ATOM 679 C C . GLU A 1 90 ? 3.580 5.654 -9.974 1.00 89.25 90 GLU A C 1
ATOM 681 O O . GLU A 1 90 ? 4.284 4.793 -10.513 1.00 89.25 90 GLU A O 1
ATOM 686 N N . TYR A 1 91 ? 2.481 5.362 -9.286 1.00 92.50 91 TYR A N 1
ATOM 687 C CA . TYR A 1 91 ? 1.918 4.020 -9.211 1.00 92.50 91 TYR A CA 1
ATOM 688 C C . TYR A 1 91 ? 0.390 4.040 -9.237 1.00 92.50 91 TYR A C 1
ATOM 690 O O . TYR A 1 91 ? -0.260 4.996 -8.808 1.00 92.50 91 TYR A O 1
ATOM 698 N N . GLU A 1 92 ? -0.175 2.953 -9.745 1.00 92.25 92 GLU A N 1
ATOM 699 C CA . GLU A 1 92 ? -1.605 2.675 -9.744 1.00 92.25 92 GLU A CA 1
ATOM 700 C C . GLU A 1 92 ? -1.955 1.772 -8.562 1.00 92.25 92 GLU A C 1
ATOM 702 O O . GLU A 1 92 ? -1.248 0.803 -8.283 1.00 92.25 92 GLU A O 1
ATOM 707 N N . VAL A 1 93 ? -3.057 2.081 -7.887 1.00 91.38 93 VAL A N 1
ATOM 708 C CA . VAL A 1 93 ? -3.597 1.296 -6.775 1.00 91.38 93 VAL A CA 1
ATOM 709 C C . VAL A 1 93 ? -4.833 0.569 -7.274 1.00 91.38 93 VAL A C 1
ATOM 711 O O . VAL A 1 93 ? -5.818 1.200 -7.659 1.00 91.38 93 VAL A O 1
ATOM 714 N N . ASN A 1 94 ? -4.806 -0.757 -7.242 1.00 90.44 94 ASN A N 1
ATOM 715 C CA . ASN A 1 94 ? -5.904 -1.598 -7.685 1.00 90.44 94 ASN A CA 1
ATOM 716 C C . ASN A 1 94 ? -6.478 -2.410 -6.530 1.00 90.44 94 ASN A C 1
ATOM 718 O O . ASN A 1 94 ? -5.748 -3.118 -5.843 1.00 90.44 94 ASN A O 1
ATOM 722 N N . VAL A 1 95 ? -7.796 -2.398 -6.342 1.00 88.19 95 VAL A N 1
ATOM 723 C CA . VAL A 1 95 ? -8.434 -3.329 -5.402 1.00 88.19 95 VAL A CA 1
ATOM 724 C C . VAL A 1 95 ? -8.493 -4.703 -6.064 1.00 88.19 95 VAL A C 1
ATOM 726 O O . VAL A 1 95 ? -9.163 -4.885 -7.080 1.00 88.19 95 VAL A O 1
ATOM 729 N N . SER A 1 96 ? -7.787 -5.671 -5.483 1.00 78.88 96 SER A N 1
ATOM 730 C CA . SER A 1 96 ? -7.723 -7.059 -5.962 1.00 78.88 96 SER A CA 1
ATOM 731 C C . SER A 1 96 ? -8.749 -7.967 -5.291 1.00 78.88 96 SER A C 1
ATOM 733 O O . SER A 1 96 ? -9.211 -8.947 -5.886 1.00 78.88 96 SER A O 1
ATOM 735 N N . ARG A 1 97 ? -9.103 -7.665 -4.038 1.00 77.44 97 ARG A N 1
ATOM 736 C CA . ARG A 1 97 ? -10.133 -8.376 -3.280 1.00 77.44 97 ARG A CA 1
ATOM 737 C C . ARG A 1 97 ? -10.916 -7.397 -2.417 1.00 77.44 97 ARG A C 1
ATOM 739 O O . ARG A 1 97 ? -10.345 -6.769 -1.531 1.00 77.44 97 ARG A O 1
ATOM 746 N N . PHE A 1 98 ? -12.224 -7.388 -2.638 1.00 74.19 98 PHE A N 1
ATOM 747 C CA . PHE A 1 98 ? -13.203 -6.849 -1.705 1.00 74.19 98 PHE A CA 1
ATOM 748 C C . PHE A 1 98 ? -13.568 -7.942 -0.686 1.00 74.19 98 PHE A C 1
ATOM 750 O O . PHE A 1 98 ? -13.691 -9.110 -1.095 1.00 74.19 98 PHE A O 1
ATOM 757 N N . PRO A 1 99 ? -13.750 -7.620 0.606 1.00 68.06 99 PRO A N 1
ATOM 758 C CA . PRO A 1 99 ? -14.523 -8.485 1.484 1.00 68.06 99 PRO A CA 1
ATOM 759 C C . PRO A 1 99 ? -15.909 -8.689 0.859 1.00 68.06 99 PRO A C 1
ATOM 761 O O . PRO A 1 99 ? -16.459 -7.803 0.210 1.00 68.06 99 PRO A O 1
ATOM 764 N N . ASP A 1 100 ? -16.382 -9.931 0.922 1.00 57.41 100 ASP A N 1
ATOM 765 C CA . ASP A 1 100 ? -17.531 -10.463 0.190 1.00 57.41 100 ASP A CA 1
ATOM 766 C C . ASP A 1 100 ? -18.702 -9.456 0.092 1.00 57.41 100 ASP A C 1
ATOM 768 O O . ASP A 1 100 ? -19.396 -9.207 1.076 1.00 57.41 100 ASP A O 1
ATOM 772 N N . LEU A 1 101 ? -18.980 -8.940 -1.117 1.00 54.19 101 LEU A N 1
ATOM 773 C CA . LEU A 1 101 ? -20.296 -8.397 -1.488 1.00 54.19 101 LEU A CA 1
ATOM 774 C C . LEU A 1 101 ? -21.304 -9.560 -1.479 1.00 54.19 101 LEU A C 1
ATOM 776 O O . LEU A 1 101 ? -21.766 -10.021 -2.525 1.00 54.19 101 LEU A O 1
ATOM 780 N N . THR A 1 102 ? -21.590 -10.101 -0.300 1.00 42.94 102 THR A N 1
ATOM 781 C CA . THR A 1 102 ? -22.702 -11.025 -0.102 1.00 42.94 102 THR A CA 1
ATOM 782 C C . THR A 1 102 ? -23.969 -10.193 0.029 1.00 42.94 102 THR A C 1
ATOM 784 O O . THR A 1 102 ? -24.292 -9.694 1.102 1.00 42.94 102 THR A O 1
ATOM 787 N N . ASP A 1 103 ? -24.641 -10.007 -1.110 1.00 41.59 103 ASP A N 1
ATOM 788 C CA . ASP A 1 103 ? -26.082 -9.714 -1.165 1.00 41.59 103 ASP A CA 1
ATOM 789 C C . ASP A 1 103 ? -26.888 -10.806 -0.434 1.00 41.59 103 ASP A C 1
ATOM 791 O O . ASP A 1 103 ? -26.590 -12.012 -0.645 1.00 41.59 103 ASP A O 1
#

Sequence (103 aa):
MHRRALLPSIVVVAGIALSGCFTSTADFQNDAEKFILEDEGLANAVDTTFTTAECEEPTDQNAGTTFMCDAVDQDGEQWVFEIVILESNEYEVNVSRFPDLTD

Radius of gyration: 14.09 Å; chains: 1; bounding box: 41×45×25 Å

Secondary structure (DSSP, 8-state):
-----------EEEEEEE-S---SHHHHHHHHHHHHHH-HHHHHHHT--EEEEEEPPPS-SSTT-EEEEEEEETT--EEEEEEEEEETTEEEEEEEE-S----

Foldseek 3Di:
DPPPPPDPQPWDFQDKDFADQDPALVVVQVVVFCCQQPPPSSCVSLVFHWPGKGKDRWPGQDFQTKTKIWTATPVRDIWIWIWTRHHSGMIIIITRDDDDPPD